Protein AF-0000000072098974 (afdb_homodimer)

Solvent-accessible surface area (backbone atoms only — not comparable to full-atom values): 9342 Å² total; per-residue (Å²): 125,81,70,72,33,37,47,54,56,52,55,46,22,41,76,43,62,66,65,39,56,86,79,32,42,54,51,32,76,40,72,21,47,56,50,90,60,39,85,56,43,33,49,28,29,38,44,89,75,21,35,38,32,36,21,54,41,78,31,35,41,35,35,32,38,38,28,68,89,50,47,70,67,60,51,43,51,55,44,45,52,49,31,48,53,38,37,75,73,73,43,124,81,72,70,35,37,48,56,57,53,55,45,24,41,76,44,62,66,65,38,55,86,78,32,42,53,50,33,76,40,71,20,46,56,50,90,60,38,86,57,41,33,48,30,29,39,43,89,76,23,33,37,32,36,19,56,42,79,30,34,41,36,35,32,38,38,28,68,89,51,48,71,68,60,51,42,50,53,42,45,52,48,30,48,53,40,36,74,74,73,41

pLDDT: mean 92.17, std 11.75, range [26.58, 98.62]

Foldseek 3Di:
DPPPDLVVQVQVCLVVPPSCQVVARDDPRDGFHWDDDDRNAKTWTDDVQWIKIWGDAPPDIFMDTDHPPDHPVNRNVVRNVVRVVVNVVVD/DPPPDLVVQVQVCLVVPPSCQVVARDDPRDGFHWDDDDRNAKTWTDDVQWIKIWGDAPPDIFMDTDHPPDHPVNRNVVRNVVRVVVNVVVD

Organism: Capsicum annuum (NCBI:txid4072)

InterPro domains:
  IPR005455 Profilin, eukaryotic type [PR00392] (24-38)
  IPR005455 Profilin, eukaryotic type [PR00392] (60-73)
  IPR005455 Profilin, eukaryotic type [PR00392] (73-90)
  IPR005455 Profilin, eukaryotic type [PR01640] (12-26)
  IPR005455 Profilin, eukaryotic type [PR01640] (31-40)
  IPR005455 Profilin, eukaryotic type [PR01640] (44-59)
  IPR005455 Profilin, eukaryotic type [PR01640] (64-77)
  IPR005455 Profilin, eukaryotic type [PR01640] (77-90)
  IPR005455 Profilin, eukaryotic type [PTHR11604] (2-91)
  IPR005455 Profilin, eukaryotic type [SM00392] (1-91)
  IPR005455 Profilin, eukaryotic type [cd00148] (2-91)
  IPR036140 Profilin superfamily [SSF55770] (2-91)
  IPR048278 Profilin [PF00235] (3-91)

Structure (mmCIF, N/CA/C/O backbone):
data_AF-0000000072098974-model_v1
#
loop_
_entity.id
_entity.type
_entity.pdbx_description
1 polymer Profilin
#
loop_
_atom_site.group_PDB
_atom_site.id
_atom_site.type_symbol
_atom_site.label_atom_id
_atom_site.label_alt_id
_atom_site.label_comp_id
_atom_site.label_asym_id
_atom_site.label_entity_id
_atom_site.label_seq_id
_atom_site.pdbx_PDB_ins_code
_atom_site.Cartn_x
_atom_site.Cartn_y
_atom_site.Cartn_z
_atom_site.occupancy
_atom_site.B_iso_or_equiv
_atom_site.auth_seq_id
_atom_site.auth_comp_id
_atom_site.auth_asym_id
_atom_site.auth_atom_id
_atom_site.pdbx_PDB_model_num
ATOM 1 N N . MET A 1 1 ? 7.871 -10.352 23.266 1 27.48 1 MET A N 1
ATOM 2 C CA . MET A 1 1 ? 8.82 -9.82 22.297 1 27.48 1 MET A CA 1
ATOM 3 C C . MET A 1 1 ? 8.094 -9.086 21.172 1 27.48 1 MET A C 1
ATOM 5 O O . MET A 1 1 ? 7.109 -9.586 20.625 1 27.48 1 MET A O 1
ATOM 9 N N . PHE A 1 2 ? 8.109 -7.871 21.188 1 33.41 2 PHE A N 1
ATOM 10 C CA . PHE A 1 2 ? 7.297 -7.008 20.344 1 33.41 2 PHE A CA 1
ATOM 11 C C . PHE A 1 2 ? 7.383 -7.438 18.875 1 33.41 2 PHE A C 1
ATOM 13 O O . PHE A 1 2 ? 8.43 -7.895 18.422 1 33.41 2 PHE A O 1
ATOM 20 N N . LYS A 1 3 ? 6.504 -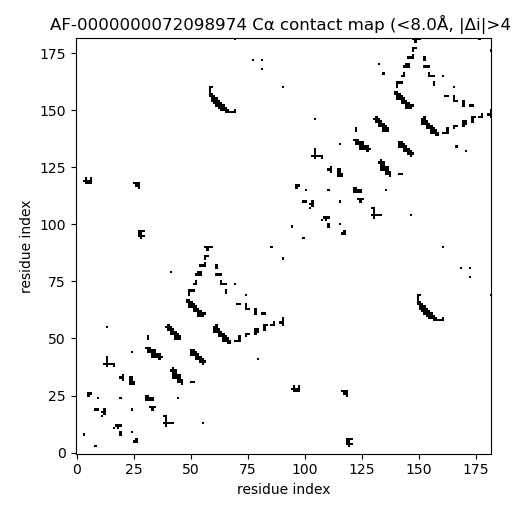8.188 18.406 1 47.72 3 LYS A N 1
ATOM 21 C CA . LYS A 1 3 ? 6.52 -8.609 17 1 47.72 3 LYS A CA 1
ATOM 22 C C . LYS A 1 3 ? 7.016 -7.488 16.094 1 47.72 3 LYS A C 1
ATOM 24 O O . LYS A 1 3 ? 6.582 -6.34 16.219 1 47.72 3 LYS A O 1
ATOM 29 N N . PRO A 1 4 ? 8.164 -7.777 15.477 1 56.91 4 PRO A N 1
ATOM 30 C CA . PRO A 1 4 ? 8.594 -6.723 14.555 1 56.91 4 PRO A CA 1
ATOM 31 C C . PRO A 1 4 ? 7.426 -6.094 13.789 1 56.91 4 PRO A C 1
ATOM 33 O O . PRO A 1 4 ? 6.395 -6.742 13.586 1 56.91 4 PRO A O 1
ATOM 36 N N . ALA A 1 5 ? 7.52 -4.855 13.508 1 81.31 5 ALA A N 1
ATOM 37 C CA . ALA A 1 5 ? 6.504 -4.188 12.695 1 81.31 5 ALA A CA 1
ATOM 38 C C . ALA A 1 5 ? 6.32 -4.898 11.359 1 81.31 5 ALA A C 1
ATOM 40 O O . ALA A 1 5 ? 7.27 -5.465 10.812 1 81.31 5 ALA A O 1
ATOM 41 N N . GLU A 1 6 ? 5.16 -5.195 10.961 1 88.44 6 GLU A N 1
ATOM 42 C CA . GLU A 1 6 ? 4.781 -5.863 9.719 1 88.44 6 GLU A CA 1
ATOM 43 C C . GLU A 1 6 ? 5.605 -5.348 8.547 1 88.44 6 GLU A C 1
ATOM 45 O O . GLU A 1 6 ? 6.043 -6.129 7.695 1 88.44 6 GLU A O 1
ATOM 50 N N . ILE A 1 7 ? 6.004 -4.098 8.555 1 91.06 7 ILE A N 1
ATOM 51 C CA . ILE A 1 7 ? 6.777 -3.514 7.469 1 91.06 7 ILE A CA 1
ATOM 52 C C . ILE A 1 7 ? 8.219 -4.02 7.531 1 91.06 7 ILE A C 1
ATOM 54 O O . ILE A 1 7 ? 8.836 -4.297 6.5 1 91.06 7 ILE A O 1
ATOM 58 N N . ASP A 1 8 ? 8.703 -4.172 8.75 1 92 8 ASP A N 1
ATOM 59 C CA . ASP A 1 8 ? 10.055 -4.707 8.891 1 92 8 ASP A CA 1
ATOM 60 C C . ASP A 1 8 ? 10.148 -6.121 8.32 1 92 8 ASP A C 1
ATOM 62 O O . ASP A 1 8 ? 11.141 -6.477 7.684 1 92 8 ASP A O 1
ATOM 66 N N . ALA A 1 9 ? 9.18 -6.891 8.664 1 93.69 9 ALA A N 1
ATOM 67 C CA . ALA A 1 9 ? 9.164 -8.258 8.141 1 93.69 9 ALA A CA 1
ATOM 68 C C . ALA A 1 9 ? 9.102 -8.266 6.617 1 93.69 9 ALA A C 1
ATOM 70 O O . ALA A 1 9 ? 9.75 -9.086 5.965 1 93.69 9 ALA A O 1
ATOM 71 N N . ILE A 1 10 ? 8.352 -7.363 6 1 95.5 10 ILE A N 1
ATOM 72 C CA . ILE A 1 10 ? 8.234 -7.227 4.551 1 95.5 10 ILE A CA 1
ATOM 73 C C . ILE A 1 10 ? 9.586 -6.84 3.957 1 95.5 10 ILE A C 1
ATOM 75 O O . ILE A 1 10 ? 10.047 -7.461 3 1 95.5 10 ILE A O 1
ATOM 79 N N . LEU A 1 11 ? 10.219 -5.863 4.602 1 94.88 11 LEU A N 1
ATOM 80 C CA . LEU A 1 11 ? 11.523 -5.422 4.117 1 94.88 11 LEU A CA 1
ATOM 81 C C . LEU A 1 11 ? 12.555 -6.539 4.227 1 94.88 11 LEU A C 1
ATOM 83 O O . LEU A 1 11 ? 13.375 -6.723 3.33 1 94.88 11 LEU A O 1
ATOM 87 N N . ASN A 1 12 ? 12.477 -7.238 5.316 1 96.06 12 ASN A N 1
ATOM 88 C CA . ASN A 1 12 ? 13.383 -8.367 5.492 1 96.06 12 ASN A CA 1
ATOM 89 C C . ASN A 1 12 ? 13.195 -9.414 4.395 1 96.06 12 ASN A C 1
ATOM 91 O O . ASN A 1 12 ? 14.172 -10.023 3.939 1 96.06 12 ASN A O 1
ATOM 95 N N . ASP A 1 13 ? 12.008 -9.648 3.963 1 97.5 13 ASP A N 1
ATOM 96 C CA . ASP A 1 13 ? 11.742 -10.656 2.947 1 97.5 13 ASP A CA 1
ATOM 97 C C . ASP A 1 13 ? 12.289 -10.227 1.586 1 97.5 13 ASP A C 1
ATOM 99 O O . ASP A 1 13 ? 12.594 -11.062 0.739 1 97.5 13 ASP A O 1
ATOM 103 N N . PHE A 1 14 ? 12.367 -8.961 1.3 1 97.31 14 PHE A N 1
ATOM 104 C CA . PHE A 1 14 ? 13.031 -8.484 0.088 1 97.31 14 PHE A CA 1
ATOM 105 C C . PHE A 1 14 ? 14.531 -8.758 0.149 1 97.31 14 PHE A C 1
ATOM 107 O O . PHE A 1 14 ? 15.156 -9.023 -0.877 1 97.31 14 PHE A O 1
ATOM 114 N N . ASN A 1 15 ? 15.086 -8.711 1.327 1 97.25 15 ASN A N 1
ATOM 115 C CA . ASN A 1 15 ? 16.516 -8.953 1.525 1 97.25 15 ASN A CA 1
ATOM 116 C C . ASN A 1 15 ? 16.828 -10.445 1.607 1 97.25 15 ASN A C 1
ATOM 118 O O . ASN A 1 15 ? 17.891 -10.883 1.153 1 97.25 15 ASN A O 1
ATOM 122 N N . GLU A 1 16 ? 15.93 -11.188 2.26 1 97.44 16 GLU A N 1
ATOM 123 C CA . GLU A 1 16 ? 16 -12.633 2.418 1 97.44 16 GLU A CA 1
ATOM 124 C C . GLU A 1 16 ? 14.734 -13.312 1.914 1 97.44 16 GLU A C 1
ATOM 126 O O . GLU A 1 16 ? 13.906 -13.758 2.711 1 97.44 16 GLU A O 1
ATOM 131 N N . PRO A 1 17 ? 14.664 -13.477 0.604 1 96.75 17 PRO A N 1
ATOM 132 C CA . PRO A 1 17 ? 13.422 -13.984 0.026 1 96.75 17 PRO A CA 1
ATOM 133 C C . PRO A 1 17 ? 13.008 -15.336 0.614 1 96.75 17 PRO A C 1
ATOM 135 O O . PRO A 1 17 ? 13.836 -16.234 0.772 1 96.75 17 PRO A O 1
ATOM 138 N N . GLY A 1 18 ? 11.75 -15.422 0.987 1 96.31 18 GLY A N 1
ATOM 139 C CA . GLY A 1 18 ? 11.203 -16.672 1.493 1 96.31 18 GLY A CA 1
ATOM 140 C C . GLY A 1 18 ? 10.938 -16.641 2.988 1 96.31 18 GLY A C 1
ATOM 141 O O . GLY A 1 18 ? 10.336 -17.562 3.535 1 96.31 18 GLY A O 1
ATOM 142 N N . SER A 1 19 ? 11.289 -15.602 3.664 1 96.62 19 SER A N 1
ATOM 143 C CA . SER A 1 19 ? 11.164 -15.516 5.113 1 96.62 19 SER A CA 1
ATOM 144 C C . SER A 1 19 ? 9.695 -15.406 5.535 1 96.62 19 SER A C 1
ATOM 146 O O . SER A 1 19 ? 9.336 -15.805 6.645 1 96.62 19 SER A O 1
ATOM 148 N N . LEU A 1 20 ? 8.844 -14.922 4.66 1 96.5 20 LEU A N 1
ATOM 149 C CA . LEU A 1 20 ? 7.445 -14.719 5.023 1 96.5 20 LEU A CA 1
ATOM 150 C C . LEU A 1 20 ? 6.621 -15.969 4.727 1 96.5 20 LEU A C 1
ATOM 152 O O . LEU A 1 20 ? 5.523 -16.141 5.262 1 96.5 20 LEU A O 1
ATOM 156 N N . ALA A 1 21 ? 7.125 -16.766 3.814 1 94.5 21 ALA A N 1
ATOM 157 C CA . ALA A 1 21 ? 6.352 -17.906 3.328 1 94.5 21 ALA A CA 1
ATOM 158 C C . ALA A 1 21 ? 5.875 -18.781 4.484 1 94.5 21 ALA A C 1
ATOM 160 O O . ALA A 1 21 ? 4.699 -19.141 4.555 1 94.5 21 ALA A O 1
ATOM 161 N N . PRO A 1 22 ? 6.719 -19.109 5.43 1 94.81 22 PRO A N 1
ATOM 162 C CA . PRO A 1 22 ? 6.293 -20.016 6.5 1 94.81 22 PRO A CA 1
ATOM 163 C C . PRO A 1 22 ? 5.289 -19.359 7.453 1 94.81 22 PRO A C 1
ATOM 165 O O . PRO A 1 22 ? 4.465 -20.062 8.047 1 94.81 22 PRO A O 1
ATOM 168 N N . THR A 1 23 ? 5.289 -18.062 7.664 1 92.81 23 THR A N 1
ATOM 169 C CA . THR A 1 23 ? 4.469 -17.391 8.672 1 92.81 23 THR A CA 1
ATOM 170 C C . THR A 1 23 ? 3.271 -16.703 8.031 1 92.81 23 THR A C 1
ATOM 172 O O . THR A 1 23 ? 2.285 -16.406 8.703 1 92.81 23 THR A O 1
ATOM 175 N N . GLY A 1 24 ? 3.33 -16.469 6.703 1 95.88 24 GLY A N 1
ATOM 176 C CA . GLY A 1 24 ? 2.354 -15.609 6.043 1 95.88 24 GLY A CA 1
ATOM 177 C C . GLY A 1 24 ? 2.762 -14.156 6.02 1 95.88 24 GLY A C 1
ATOM 178 O O . GLY A 1 24 ? 3.68 -13.742 6.738 1 95.88 24 GLY A O 1
ATOM 179 N N . LEU A 1 25 ? 2.113 -13.453 5.176 1 95.38 25 LEU A N 1
ATOM 180 C CA . LEU A 1 25 ? 2.289 -12.008 5.066 1 95.38 25 LEU A CA 1
ATOM 181 C C . LEU A 1 25 ? 1.211 -11.266 5.848 1 95.38 25 LEU A C 1
ATOM 183 O O . LEU A 1 25 ? 0.017 -11.461 5.605 1 95.38 25 LEU A O 1
ATOM 187 N N . HIS A 1 26 ? 1.634 -10.469 6.805 1 93.19 26 HIS A N 1
ATOM 188 C CA . HIS A 1 26 ? 0.689 -9.695 7.605 1 93.19 26 HIS A CA 1
ATOM 189 C C . HIS A 1 26 ? 0.76 -8.211 7.262 1 93.19 26 HIS A C 1
ATOM 191 O O . HIS A 1 26 ? 1.846 -7.629 7.23 1 93.19 26 HIS A O 1
ATOM 197 N N . LEU A 1 27 ? -0.344 -7.66 7 1 90.94 27 LEU A N 1
ATOM 198 C CA . LEU A 1 27 ? -0.43 -6.215 6.824 1 90.94 27 LEU A CA 1
ATOM 199 C C . LEU A 1 27 ? -1.812 -5.699 7.211 1 90.94 27 LEU A C 1
ATOM 201 O O . LEU A 1 27 ? -2.828 -6.258 6.793 1 90.94 27 LEU A O 1
ATOM 205 N N . GLY A 1 28 ? -1.834 -4.648 7.973 1 84.44 28 GLY A N 1
ATOM 206 C CA . GLY A 1 28 ? -3.09 -4.004 8.32 1 84.44 28 GLY A CA 1
ATOM 207 C C . GLY A 1 28 ? -4.023 -4.902 9.109 1 84.44 28 GLY A C 1
ATOM 208 O O . GLY A 1 28 ? -5.242 -4.84 8.938 1 84.44 28 GLY A O 1
ATOM 209 N N . GLY A 1 29 ? -3.52 -5.879 9.742 1 83.12 29 GLY A N 1
ATOM 210 C CA . GLY A 1 29 ? -4.32 -6.777 10.562 1 83.12 29 GLY A CA 1
ATOM 211 C C . GLY A 1 29 ? -4.824 -7.988 9.797 1 83.12 29 GLY A C 1
ATOM 212 O O . GLY A 1 29 ? -5.59 -8.789 10.336 1 83.12 29 GLY A O 1
ATOM 213 N N . SER A 1 30 ? -4.469 -8.055 8.562 1 88.69 30 SER A N 1
ATOM 214 C CA . SER A 1 30 ? -4.844 -9.188 7.73 1 88.69 30 SER A CA 1
ATOM 215 C C . SER A 1 30 ? -3.646 -10.094 7.445 1 88.69 30 SER A C 1
ATOM 217 O O . SER A 1 30 ? -2.525 -9.609 7.281 1 88.69 30 SER A O 1
ATOM 219 N N . LYS A 1 31 ? -3.994 -11.336 7.371 1 93.31 31 LYS A N 1
ATOM 220 C CA . LYS A 1 31 ? -2.977 -12.312 6.988 1 93.31 31 LYS A CA 1
ATOM 221 C C . LYS A 1 31 ? -3.203 -12.82 5.566 1 93.31 31 LYS A C 1
ATOM 223 O O . LYS A 1 31 ? -4.328 -13.148 5.191 1 93.31 31 LYS A O 1
ATOM 228 N N . TYR A 1 32 ? -2.15 -12.828 4.785 1 96.75 32 TYR A N 1
ATOM 229 C CA . TYR A 1 32 ? -2.141 -13.352 3.422 1 96.75 32 TYR A CA 1
ATOM 230 C C . TYR A 1 32 ? -1.226 -14.562 3.311 1 96.75 32 TYR A C 1
ATOM 232 O O . TYR A 1 32 ? -0.147 -14.594 3.908 1 96.75 32 TYR A O 1
ATOM 240 N N . MET A 1 33 ? -1.677 -15.461 2.568 1 97.88 33 MET A N 1
ATOM 241 C CA . MET A 1 33 ? -0.75 -16.5 2.125 1 97.88 33 MET A CA 1
ATOM 242 C C . MET A 1 33 ? 0.196 -15.961 1.056 1 97.88 33 MET A C 1
ATOM 244 O O . MET A 1 33 ? -0.243 -15.328 0.097 1 97.88 33 MET A O 1
ATOM 248 N N . VAL A 1 34 ? 1.481 -16.281 1.227 1 98.25 34 VAL A N 1
ATOM 249 C CA . VAL A 1 34 ? 2.457 -15.805 0.25 1 98.25 34 VAL A CA 1
ATOM 250 C C . VAL A 1 34 ? 2.41 -16.688 -0.997 1 98.25 34 VAL A C 1
ATOM 252 O O . VAL A 1 34 ? 2.398 -17.906 -0.896 1 98.25 34 VAL A O 1
ATOM 255 N N . ILE A 1 35 ? 2.334 -16.047 -2.125 1 97.88 35 ILE A N 1
ATOM 256 C CA . ILE A 1 35 ? 2.371 -16.797 -3.385 1 97.88 35 ILE A CA 1
ATOM 257 C C . ILE A 1 35 ? 3.561 -16.312 -4.223 1 97.88 35 ILE A C 1
ATOM 259 O O . ILE A 1 35 ? 4.367 -15.508 -3.762 1 97.88 35 ILE A O 1
ATOM 263 N N . GLN A 1 36 ? 3.703 -16.859 -5.395 1 96.88 36 GLN A N 1
ATOM 264 C CA . GLN A 1 36 ? 4.895 -16.625 -6.207 1 96.88 36 GLN A CA 1
ATOM 265 C C . GLN A 1 36 ? 5.027 -15.156 -6.574 1 96.88 36 GLN A C 1
ATOM 267 O O . GLN A 1 36 ? 4.113 -14.57 -7.164 1 96.88 36 GLN A O 1
ATOM 272 N N . GLY A 1 37 ? 6.047 -14.547 -6.27 1 97.44 37 GLY A N 1
ATOM 273 C CA . GLY A 1 37 ? 6.449 -13.203 -6.637 1 97.44 37 GLY A CA 1
ATOM 274 C C . GLY A 1 37 ? 7.754 -13.156 -7.414 1 97.44 37 GLY A C 1
ATOM 275 O O . GLY A 1 37 ? 7.988 -13.992 -8.281 1 97.44 37 GLY A O 1
ATOM 276 N N . GLU A 1 38 ? 8.445 -12.102 -7.262 1 97.88 38 GLU A N 1
ATOM 277 C CA . GLU A 1 38 ? 9.797 -11.938 -7.785 1 97.88 38 GLU A CA 1
ATOM 278 C C . GLU A 1 38 ? 10.789 -11.641 -6.672 1 97.88 38 GLU A C 1
ATOM 280 O O . GLU A 1 38 ? 10.711 -10.594 -6.023 1 97.88 38 GLU A O 1
ATOM 285 N N . ALA A 1 39 ? 11.766 -12.555 -6.402 1 97.25 39 ALA A N 1
ATOM 286 C CA . ALA A 1 39 ? 12.727 -12.445 -5.305 1 97.25 39 ALA A CA 1
ATOM 287 C C . ALA A 1 39 ? 13.398 -11.07 -5.301 1 97.25 39 ALA A C 1
ATOM 289 O O . ALA A 1 39 ? 13.945 -10.641 -6.316 1 97.25 39 ALA A O 1
ATOM 290 N N . GLY A 1 40 ? 13.258 -10.336 -4.188 1 97.25 40 GLY A N 1
ATOM 291 C CA . GLY A 1 40 ? 13.945 -9.078 -3.971 1 97.25 40 GLY A CA 1
ATOM 292 C C . GLY A 1 40 ? 13.203 -7.887 -4.539 1 97.25 40 GLY A C 1
ATOM 293 O O . GLY A 1 40 ? 13.594 -6.738 -4.309 1 97.25 40 GLY A O 1
ATOM 294 N N . VAL A 1 41 ? 12.062 -8.156 -5.273 1 97.38 41 VAL A N 1
ATOM 295 C CA . VAL A 1 41 ? 11.484 -7.035 -6.02 1 97.38 41 VAL A CA 1
ATOM 296 C C . VAL A 1 41 ? 9.977 -6.98 -5.789 1 97.38 41 VAL A C 1
ATOM 298 O O . VAL A 1 41 ? 9.406 -5.898 -5.648 1 97.38 41 VAL A O 1
ATOM 301 N N . VAL A 1 42 ? 9.281 -8.117 -5.781 1 98.5 42 VAL A N 1
ATOM 302 C CA . VAL A 1 42 ? 7.828 -8.18 -5.68 1 98.5 42 VAL A CA 1
ATOM 303 C C . VAL A 1 42 ? 7.43 -9.273 -4.695 1 98.5 42 VAL A C 1
ATOM 305 O O . VAL A 1 42 ? 7.914 -10.406 -4.781 1 98.5 42 VAL A O 1
ATOM 308 N N . ILE A 1 43 ? 6.613 -8.961 -3.791 1 98.31 43 ILE A N 1
ATOM 309 C CA . ILE A 1 43 ? 5.93 -9.922 -2.934 1 98.31 43 ILE A CA 1
ATOM 310 C C . ILE A 1 43 ? 4.434 -9.93 -3.248 1 98.31 43 ILE A C 1
ATOM 312 O O . ILE A 1 43 ? 3.832 -8.867 -3.434 1 98.31 43 ILE A O 1
ATOM 316 N N . ARG A 1 44 ? 3.859 -11.078 -3.34 1 98.56 44 ARG A N 1
ATOM 317 C CA . ARG A 1 44 ? 2.43 -11.219 -3.592 1 98.56 44 ARG A CA 1
ATOM 318 C C . ARG A 1 44 ? 1.771 -12.094 -2.531 1 98.56 44 ARG A C 1
ATOM 320 O O . ARG A 1 44 ? 2.404 -13.008 -1.995 1 98.56 44 ARG A O 1
ATOM 327 N N . GLY A 1 45 ? 0.504 -11.844 -2.279 1 98.25 45 GLY A N 1
ATOM 328 C CA . GLY A 1 45 ? -0.26 -12.641 -1.329 1 98.25 45 GLY A CA 1
ATOM 329 C C . GLY A 1 45 ? -1.722 -12.781 -1.711 1 98.25 45 GLY A C 1
ATOM 330 O O . GLY A 1 45 ? -2.268 -11.938 -2.428 1 98.25 45 GLY A O 1
ATOM 331 N N . LYS A 1 46 ? -2.266 -13.852 -1.157 1 97.88 46 LYS A N 1
ATOM 332 C CA . LYS A 1 46 ? -3.676 -14.148 -1.395 1 97.88 46 LYS A CA 1
ATOM 333 C C . LYS A 1 46 ? -4.438 -14.289 -0.079 1 97.88 46 LYS A C 1
ATOM 335 O O . LYS A 1 46 ? -3.908 -14.836 0.894 1 97.88 46 LYS A O 1
ATOM 340 N N . LYS A 1 47 ? -5.656 -13.828 0.012 1 96.75 47 LYS A N 1
ATOM 341 C CA . LYS A 1 47 ? -6.621 -14.008 1.092 1 96.75 47 LYS A CA 1
ATOM 342 C C . LYS A 1 47 ? -8.039 -14.133 0.545 1 96.75 47 LYS A C 1
ATOM 344 O O . LYS A 1 47 ? -8.656 -13.133 0.165 1 96.75 47 LYS A O 1
ATOM 349 N N . GLY A 1 48 ? -8.562 -15.367 0.568 1 95.81 48 GLY A N 1
ATOM 350 C CA . GLY A 1 48 ? -9.82 -15.586 -0.123 1 95.81 48 GLY A CA 1
ATOM 351 C C . GLY A 1 48 ? -9.789 -15.156 -1.576 1 95.81 48 GLY A C 1
ATOM 352 O O . GLY A 1 48 ? -8.898 -15.555 -2.33 1 95.81 48 GLY A O 1
ATOM 353 N N . PRO A 1 49 ? -10.812 -14.391 -2.006 1 96 49 PRO A N 1
ATOM 354 C CA . PRO A 1 49 ? -10.828 -13.883 -3.381 1 96 49 PRO A CA 1
ATOM 355 C C . PRO A 1 49 ? -9.914 -12.68 -3.58 1 96 49 PRO A C 1
ATOM 357 O O . PRO A 1 49 ? -9.648 -12.281 -4.715 1 96 49 PRO A O 1
ATOM 360 N N . GLY A 1 50 ? -9.5 -12.094 -2.557 1 96.62 50 GLY A N 1
ATOM 361 C CA . GLY A 1 50 ? -8.672 -10.906 -2.643 1 96.62 50 GLY A CA 1
ATOM 362 C C . GLY A 1 50 ? -7.188 -11.195 -2.479 1 96.62 50 GLY A C 1
ATOM 363 O O . GLY A 1 50 ? -6.766 -12.352 -2.541 1 96.62 50 GLY A O 1
ATOM 364 N N . GLY A 1 51 ? -6.504 -10.109 -2.416 1 97.56 51 GLY A N 1
ATOM 365 C CA . GLY A 1 51 ? -5.066 -10.289 -2.291 1 97.56 51 GLY A CA 1
ATOM 366 C C . GLY A 1 51 ? -4.305 -8.984 -2.166 1 97.56 51 GLY A C 1
ATOM 367 O O . GLY A 1 51 ? -4.895 -7.941 -1.881 1 97.56 51 GLY A O 1
ATOM 368 N N . ILE A 1 52 ? -2.939 -9.172 -2.293 1 97.75 52 ILE A N 1
ATOM 369 C CA . ILE A 1 52 ? -2.027 -8.055 -2.092 1 97.75 52 ILE A CA 1
ATOM 370 C C . ILE A 1 52 ? -0.804 -8.211 -2.99 1 97.75 52 ILE A C 1
ATOM 372 O O . ILE A 1 52 ? -0.31 -9.328 -3.184 1 97.75 52 ILE A O 1
ATOM 376 N N . THR A 1 53 ? -0.374 -7.184 -3.578 1 98.25 53 THR A N 1
ATOM 377 C CA . THR A 1 53 ? 0.893 -7.082 -4.293 1 98.25 53 THR A CA 1
ATOM 378 C C . THR A 1 53 ? 1.759 -5.973 -3.707 1 98.25 53 THR A C 1
ATOM 380 O O . THR A 1 53 ? 1.281 -4.859 -3.48 1 98.25 53 THR A O 1
ATOM 383 N N . ILE A 1 54 ? 3.012 -6.246 -3.422 1 97.88 54 ILE A N 1
ATOM 384 C CA . ILE A 1 54 ? 3.969 -5.27 -2.912 1 97.88 54 ILE A CA 1
ATOM 385 C C . ILE A 1 54 ? 5.176 -5.191 -3.846 1 97.88 54 ILE A C 1
ATOM 387 O O . ILE A 1 54 ? 5.801 -6.211 -4.145 1 97.88 54 ILE A O 1
ATOM 391 N N . LYS A 1 55 ? 5.441 -4.066 -4.312 1 98.19 55 LYS A N 1
ATOM 392 C CA . LYS A 1 55 ? 6.613 -3.795 -5.137 1 98.19 55 LYS A CA 1
ATOM 393 C C . LYS A 1 55 ? 7.574 -2.842 -4.43 1 98.19 55 LYS A C 1
ATOM 395 O O . LYS A 1 55 ? 7.172 -1.768 -3.979 1 98.19 55 LYS A O 1
ATOM 400 N N . LYS A 1 56 ? 8.781 -3.293 -4.289 1 97 56 LYS A N 1
ATOM 401 C CA . LYS A 1 56 ? 9.82 -2.463 -3.686 1 97 56 LYS A CA 1
ATOM 402 C C . LYS A 1 56 ? 10.539 -1.628 -4.742 1 97 56 LYS A C 1
ATOM 404 O O . LYS A 1 56 ? 10.836 -2.119 -5.832 1 97 56 LYS A O 1
ATOM 409 N N . THR A 1 57 ? 10.805 -0.373 -4.484 1 95.94 57 THR A N 1
ATOM 410 C CA . THR A 1 57 ? 11.711 0.495 -5.23 1 95.94 57 THR A CA 1
ATOM 411 C C . THR A 1 57 ? 12.852 0.976 -4.336 1 95.94 57 THR A C 1
ATOM 413 O O . THR A 1 57 ? 13.062 0.44 -3.246 1 95.94 57 THR A O 1
ATOM 416 N N . ASN A 1 58 ? 13.633 1.938 -4.809 1 93.38 58 ASN A N 1
ATOM 417 C CA . ASN A 1 58 ? 14.766 2.402 -4.027 1 93.38 58 ASN A CA 1
ATOM 418 C C . ASN A 1 58 ? 14.32 3.205 -2.809 1 93.38 58 ASN A C 1
ATOM 420 O O . ASN A 1 58 ? 14.984 3.182 -1.77 1 93.38 58 ASN A O 1
ATOM 424 N N . GLN A 1 59 ? 13.125 3.863 -2.898 1 93.19 59 GLN A N 1
ATOM 425 C CA . GLN A 1 59 ? 12.805 4.84 -1.864 1 93.19 59 GLN A CA 1
ATOM 426 C C . GLN A 1 59 ? 11.359 4.688 -1.4 1 93.19 59 GLN A C 1
ATOM 428 O O . GLN A 1 59 ? 10.844 5.535 -0.665 1 93.19 59 GLN A O 1
ATOM 433 N N . ALA A 1 60 ? 10.766 3.602 -1.97 1 94.62 60 ALA A N 1
ATOM 434 C CA . ALA A 1 60 ? 9.352 3.479 -1.641 1 94.62 60 ALA A CA 1
ATOM 435 C C . ALA A 1 60 ? 8.891 2.027 -1.741 1 94.62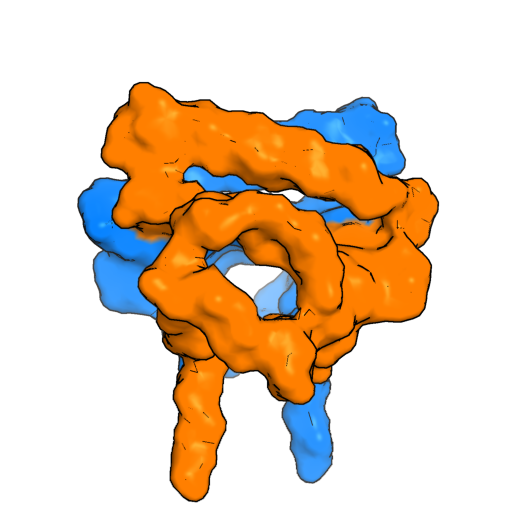 60 ALA A C 1
ATOM 437 O O . ALA A 1 60 ? 9.523 1.21 -2.41 1 94.62 60 ALA A O 1
ATOM 438 N N . LEU A 1 61 ? 7.859 1.721 -0.995 1 96.06 61 LEU A N 1
ATOM 439 C CA . LEU A 1 61 ? 7.051 0.517 -1.168 1 96.06 61 LEU A CA 1
ATOM 440 C C . LEU A 1 61 ? 5.691 0.855 -1.767 1 96.06 61 LEU A C 1
ATOM 442 O O . LEU A 1 61 ? 5 1.752 -1.28 1 96.06 61 LEU A O 1
ATOM 446 N N . LEU A 1 62 ? 5.383 0.179 -2.822 1 96.75 62 LEU A N 1
ATOM 447 C CA . LEU A 1 62 ? 4.047 0.282 -3.398 1 96.75 62 LEU A CA 1
ATOM 448 C C . LEU A 1 62 ? 3.217 -0.957 -3.074 1 96.75 62 LEU A C 1
ATOM 450 O O . LEU A 1 62 ? 3.662 -2.084 -3.307 1 96.75 62 LEU A O 1
ATOM 454 N N . ILE A 1 63 ? 2.039 -0.687 -2.566 1 97.12 63 ILE A N 1
ATOM 455 C CA . ILE A 1 63 ? 1.183 -1.784 -2.129 1 97.12 63 ILE A CA 1
ATOM 456 C C . ILE A 1 63 ? -0.202 -1.641 -2.754 1 97.12 63 ILE A C 1
ATOM 458 O O . ILE A 1 63 ? -0.802 -0.563 -2.711 1 97.12 63 ILE A O 1
ATOM 462 N N . GLY A 1 64 ? -0.643 -2.65 -3.342 1 96.88 64 GLY A N 1
ATOM 463 C CA . GLY A 1 64 ? -2.023 -2.773 -3.781 1 96.88 64 GLY A CA 1
ATOM 464 C C . GLY A 1 64 ? -2.783 -3.875 -3.064 1 96.88 64 GLY A C 1
ATOM 465 O O . GLY A 1 64 ? -2.367 -5.035 -3.084 1 96.88 64 GLY A O 1
ATOM 466 N N . ILE A 1 65 ? -3.861 -3.531 -2.447 1 96.94 65 ILE A N 1
ATOM 467 C CA . ILE A 1 65 ? -4.781 -4.484 -1.841 1 96.94 65 ILE A CA 1
ATOM 468 C C . ILE A 1 65 ? -6.082 -4.531 -2.643 1 96.94 65 ILE A C 1
ATOM 470 O O . ILE A 1 65 ? -6.637 -3.486 -2.994 1 96.94 65 ILE A O 1
ATOM 474 N N . TYR A 1 66 ? -6.512 -5.707 -2.941 1 96.19 66 TYR A N 1
ATOM 475 C CA . TYR A 1 66 ? -7.664 -5.793 -3.826 1 96.19 66 TYR A CA 1
ATOM 476 C C . TYR A 1 66 ? -8.648 -6.855 -3.342 1 96.19 66 TYR A C 1
ATOM 478 O O . TYR A 1 66 ? -8.281 -7.734 -2.559 1 96.19 66 TYR A O 1
ATOM 486 N N . ASP A 1 67 ? -9.805 -6.711 -3.789 1 93.81 67 ASP A N 1
ATOM 487 C CA . ASP A 1 67 ? -10.859 -7.711 -3.627 1 93.81 67 ASP A CA 1
ATOM 488 C C . ASP A 1 67 ? -11.633 -7.906 -4.93 1 93.81 67 ASP A C 1
ATOM 490 O O . ASP A 1 67 ? -11.438 -7.164 -5.891 1 93.81 67 ASP A O 1
ATOM 494 N N . GLU A 1 68 ? -12.422 -8.938 -4.918 1 92.06 68 GLU A N 1
ATOM 495 C CA . GLU A 1 68 ? -13.25 -9.148 -6.098 1 92.06 68 GLU A CA 1
ATOM 496 C C . GLU A 1 68 ? -14.062 -7.898 -6.434 1 92.06 68 GLU A C 1
ATOM 498 O O . GLU A 1 68 ? -14.438 -7.133 -5.543 1 92.06 68 GLU A O 1
ATOM 503 N N . PRO A 1 69 ? -14.242 -7.711 -7.824 1 92.88 69 PRO A N 1
ATOM 504 C CA . PRO A 1 69 ? -13.953 -8.594 -8.953 1 92.88 69 PRO A CA 1
ATOM 505 C C . PRO A 1 69 ? -12.555 -8.391 -9.523 1 92.88 69 PRO A C 1
ATOM 507 O O . PRO A 1 69 ? -12.188 -9.008 -10.531 1 92.88 69 PRO A O 1
ATOM 510 N N . MET A 1 70 ? -11.711 -7.586 -8.953 1 93.5 70 MET A N 1
ATOM 511 C CA . MET A 1 70 ? -10.336 -7.441 -9.43 1 93.5 70 MET A CA 1
ATOM 512 C C . MET A 1 70 ? -9.562 -8.742 -9.25 1 93.5 70 MET A C 1
ATOM 514 O O . MET A 1 70 ? -9.672 -9.398 -8.219 1 93.5 70 MET A O 1
ATOM 518 N N . THR A 1 71 ? -8.859 -9.07 -10.32 1 95.38 71 THR A N 1
ATOM 519 C CA . THR A 1 71 ? -8.094 -10.312 -10.281 1 95.38 71 THR A CA 1
ATOM 520 C C . THR A 1 71 ? -6.664 -10.047 -9.805 1 95.38 71 THR A C 1
ATOM 522 O O . THR A 1 71 ? -6.188 -8.914 -9.859 1 95.38 71 THR A O 1
ATOM 525 N N . PRO A 1 72 ? -5.965 -11.117 -9.359 1 96.19 72 PRO A N 1
ATOM 526 C CA . PRO A 1 72 ? -4.555 -10.969 -9 1 96.19 72 PRO A CA 1
ATOM 527 C C . PRO A 1 72 ? -3.721 -10.359 -10.125 1 96.19 72 PRO A C 1
ATOM 529 O O . PRO A 1 72 ? -2.914 -9.453 -9.875 1 96.19 72 PRO A O 1
ATOM 532 N N . GLY A 1 73 ? -3.918 -10.859 -11.328 1 95.69 73 GLY A N 1
ATOM 533 C CA . GLY A 1 73 ? -3.164 -10.367 -12.469 1 95.69 73 GLY A CA 1
ATOM 534 C C . GLY A 1 73 ? -3.33 -8.883 -12.695 1 95.69 73 GLY A C 1
ATOM 535 O O . GLY A 1 73 ? -2.367 -8.188 -13.031 1 95.69 73 GLY A O 1
ATOM 536 N N . GLN A 1 74 ? -4.551 -8.352 -12.555 1 92.94 74 GLN A N 1
ATOM 537 C CA . GLN A 1 74 ? -4.828 -6.926 -12.719 1 92.94 74 GLN A CA 1
ATOM 538 C C . GLN A 1 74 ? -4.094 -6.098 -11.664 1 92.94 74 GLN A C 1
ATOM 540 O O . GLN A 1 74 ? -3.459 -5.094 -11.992 1 92.94 74 GLN A O 1
ATOM 545 N N . CYS A 1 75 ? -4.145 -6.473 -10.445 1 95.25 75 CYS A N 1
ATOM 546 C CA . CYS A 1 75 ? -3.467 -5.758 -9.375 1 95.25 75 CYS A CA 1
ATOM 547 C C . CYS A 1 75 ? -1.954 -5.812 -9.547 1 95.25 75 CYS A C 1
ATOM 549 O O . CYS A 1 75 ? -1.27 -4.797 -9.414 1 95.25 75 CYS A O 1
ATOM 551 N N . ASN A 1 76 ? -1.461 -7.031 -9.844 1 96.5 76 ASN A N 1
ATOM 552 C CA . ASN A 1 76 ? -0.03 -7.203 -10.062 1 96.5 76 ASN A CA 1
ATOM 553 C C . ASN A 1 76 ? 0.49 -6.258 -11.141 1 96.5 76 ASN A C 1
ATOM 555 O O . ASN A 1 76 ? 1.498 -5.574 -10.938 1 96.5 76 ASN A O 1
ATOM 559 N N . LEU A 1 77 ? -0.225 -6.242 -12.18 1 93.12 77 LEU A N 1
ATOM 560 C CA . LEU A 1 77 ? 0.193 -5.426 -13.312 1 93.12 77 LEU A CA 1
ATOM 561 C C . LEU A 1 77 ? 0.262 -3.953 -12.922 1 93.12 77 LEU A C 1
ATOM 563 O O . LEU A 1 77 ? 1.254 -3.277 -13.211 1 93.12 77 LEU A O 1
ATOM 567 N N . VAL A 1 78 ? -0.667 -3.467 -12.312 1 91.75 78 VAL A N 1
ATOM 568 C CA . VAL A 1 78 ? -0.772 -2.053 -11.969 1 91.75 78 VAL A CA 1
ATOM 569 C C . VAL A 1 78 ? 0.335 -1.68 -10.984 1 91.75 78 VAL A C 1
ATOM 571 O O . VAL A 1 78 ? 1.091 -0.734 -11.219 1 91.75 78 VAL A O 1
ATOM 574 N N . VAL A 1 79 ? 0.465 -2.381 -9.898 1 95.56 79 VAL A N 1
ATOM 575 C CA . VAL A 1 79 ? 1.423 -2.076 -8.844 1 95.56 79 VAL A CA 1
ATOM 576 C C . VAL A 1 79 ? 2.846 -2.195 -9.383 1 95.56 79 VAL A C 1
ATOM 578 O O . VAL A 1 79 ? 3.688 -1.331 -9.125 1 95.56 79 VAL A O 1
ATOM 581 N N . GLU A 1 80 ? 3.129 -3.23 -10.125 1 95.94 80 GLU A N 1
ATOM 582 C CA . GLU A 1 80 ? 4.473 -3.479 -10.633 1 95.94 80 GLU A CA 1
ATOM 583 C C . GLU A 1 80 ? 4.855 -2.457 -11.703 1 95.94 80 GLU A C 1
ATOM 585 O O . GLU A 1 80 ? 5.992 -1.987 -11.742 1 95.94 80 GLU A O 1
ATOM 590 N N . ARG A 1 81 ? 3.945 -2.141 -12.547 1 90.75 81 ARG A N 1
ATOM 591 C CA . ARG A 1 81 ? 4.223 -1.111 -13.547 1 90.75 81 ARG A CA 1
ATOM 592 C C . ARG A 1 81 ? 4.551 0.221 -12.883 1 90.75 81 ARG A C 1
ATOM 594 O O . ARG A 1 81 ? 5.473 0.92 -13.305 1 90.75 81 ARG A O 1
ATOM 601 N N . LEU A 1 82 ? 3.859 0.509 -11.953 1 89.94 82 LEU A N 1
ATOM 602 C CA . LEU A 1 82 ? 4.102 1.742 -11.211 1 89.94 82 LEU A CA 1
ATOM 603 C C . LEU A 1 82 ? 5.457 1.697 -10.516 1 89.94 82 LEU A C 1
ATOM 605 O O . LEU A 1 82 ? 6.203 2.678 -10.531 1 89.94 82 LEU A O 1
ATOM 609 N N . GLY A 1 83 ? 5.688 0.653 -9.875 1 93.75 83 GLY A N 1
ATOM 610 C CA . GLY A 1 83 ? 6.984 0.473 -9.242 1 93.75 83 GLY A CA 1
ATOM 611 C C . GLY A 1 83 ? 8.148 0.61 -10.203 1 93.75 83 GLY A C 1
ATOM 612 O O . GLY A 1 83 ? 9.156 1.235 -9.883 1 93.75 83 GLY A O 1
ATOM 613 N N . ASP A 1 84 ? 7.938 0.035 -11.32 1 94.44 84 ASP A N 1
ATOM 614 C CA . ASP A 1 84 ? 8.969 0.149 -12.352 1 94.44 84 ASP A CA 1
ATOM 615 C C . ASP A 1 84 ? 9.164 1.604 -12.773 1 94.44 84 ASP A C 1
ATOM 617 O O . ASP A 1 84 ? 10.297 2.051 -12.961 1 94.44 84 ASP A O 1
ATOM 621 N N . TYR A 1 85 ? 8.039 2.24 -12.977 1 90.19 85 TYR A N 1
ATOM 622 C CA . TYR A 1 85 ? 8.109 3.656 -13.328 1 90.19 85 TYR A CA 1
ATOM 623 C C . TYR A 1 85 ? 8.891 4.441 -12.281 1 90.1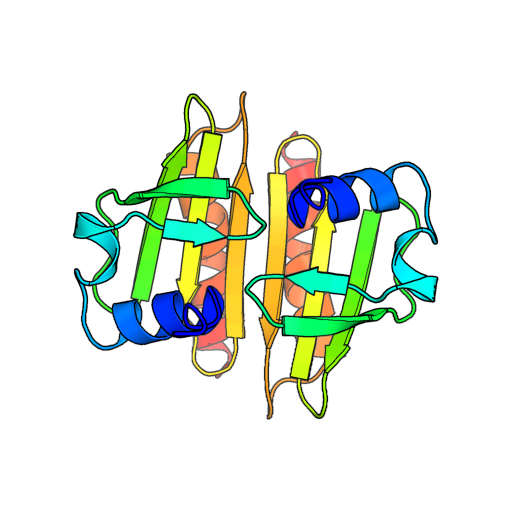9 85 TYR A C 1
ATOM 625 O O . TYR A 1 85 ? 9.789 5.215 -12.625 1 90.19 85 TYR A O 1
ATOM 633 N N . LEU A 1 86 ? 8.695 4.27 -11.047 1 90.69 86 LEU A N 1
ATOM 634 C CA . LEU A 1 86 ? 9.383 4.949 -9.953 1 90.69 86 LEU A CA 1
ATOM 635 C C . LEU A 1 86 ? 10.859 4.582 -9.93 1 90.69 86 LEU A C 1
ATOM 637 O O . LEU A 1 86 ? 11.719 5.449 -9.766 1 90.69 86 LEU A O 1
ATOM 641 N N . TYR A 1 87 ? 11.016 3.354 -10.039 1 91.75 87 TYR A N 1
ATOM 642 C CA . TYR A 1 87 ? 12.391 2.867 -10.07 1 91.75 87 TYR A CA 1
ATOM 643 C C . TYR A 1 87 ? 13.18 3.523 -11.203 1 91.75 87 TYR A C 1
ATOM 645 O O . TYR A 1 87 ? 14.305 3.982 -10.992 1 91.75 87 TYR A O 1
ATOM 653 N N . ASP A 1 88 ? 12.578 3.59 -12.359 1 91.81 88 ASP A N 1
ATOM 654 C CA . ASP A 1 88 ? 13.211 4.184 -13.531 1 91.81 88 ASP A CA 1
ATOM 655 C C . ASP A 1 88 ? 13.438 5.68 -13.336 1 91.81 88 ASP A C 1
ATOM 657 O O . ASP A 1 88 ? 14.328 6.266 -13.961 1 91.81 88 ASP A O 1
ATOM 661 N N . GLN A 1 89 ? 12.617 6.277 -12.516 1 87.25 89 GLN A N 1
ATOM 662 C CA . GLN A 1 89 ? 12.75 7.699 -12.227 1 87.25 89 GLN A CA 1
ATOM 663 C C . GLN A 1 89 ? 13.805 7.945 -11.148 1 87.25 89 GLN A C 1
ATOM 665 O O . GLN A 1 89 ? 14.086 9.094 -10.797 1 87.25 89 GLN A O 1
ATOM 670 N N . GLY A 1 90 ? 14.367 6.832 -10.562 1 86.88 90 GLY A N 1
ATOM 671 C CA . GLY A 1 90 ? 15.43 6.961 -9.578 1 86.88 90 GLY A CA 1
ATOM 672 C C . GLY A 1 90 ? 14.93 6.895 -8.148 1 86.88 90 GLY A C 1
ATOM 673 O O . GLY A 1 90 ? 15.648 7.27 -7.215 1 86.88 90 GLY A O 1
ATOM 674 N N . TYR A 1 91 ? 13.68 6.434 -8.133 1 82.69 91 TYR A N 1
ATOM 675 C CA . TYR A 1 91 ? 13.109 6.324 -6.797 1 82.69 91 TYR A CA 1
ATOM 676 C C . TYR A 1 91 ? 13.094 4.871 -6.332 1 82.69 91 TYR A C 1
ATOM 678 O O . TYR A 1 91 ? 13.016 3.951 -7.148 1 82.69 91 TYR A O 1
ATOM 686 N N . MET B 1 1 ? -10.32 -5.09 23.891 1 26.58 1 MET B N 1
ATOM 687 C CA . MET B 1 1 ? -11.117 -4.879 22.688 1 26.58 1 MET B CA 1
ATOM 688 C C . MET B 1 1 ? -10.234 -4.883 21.453 1 26.58 1 MET B C 1
ATOM 690 O O . MET B 1 1 ? -9.188 -4.242 21.422 1 26.58 1 MET B O 1
ATOM 694 N N . PHE B 1 2 ? -10.242 -5.887 20.781 1 34.53 2 PHE B N 1
ATOM 695 C CA . PHE B 1 2 ? -9.32 -6.172 19.688 1 34.53 2 PHE B CA 1
ATOM 696 C C . PHE B 1 2 ? -9.227 -4.992 18.734 1 34.53 2 PHE B C 1
ATOM 698 O O . PHE B 1 2 ? -10.227 -4.316 18.469 1 34.53 2 PHE B O 1
ATOM 705 N N . LYS B 1 3 ? -8.281 -4.059 18.891 1 46.41 3 LYS B N 1
ATOM 706 C CA . LYS B 1 3 ? -8.141 -2.93 17.984 1 46.41 3 LYS B CA 1
ATOM 707 C C . LYS B 1 3 ? -8.508 -3.33 16.562 1 46.41 3 LYS B C 1
ATOM 709 O O . LYS B 1 3 ? -8.07 -4.375 16.062 1 46.41 3 LYS B O 1
ATOM 714 N N . PRO B 1 4 ? -9.578 -2.77 16.031 1 57.69 4 PRO B N 1
ATOM 715 C CA . PRO B 1 4 ? -9.891 -3.092 14.641 1 57.69 4 PRO B CA 1
ATOM 716 C C . PRO B 1 4 ? -8.633 -3.223 13.773 1 57.69 4 PRO B C 1
ATOM 718 O O . PRO B 1 4 ? -7.594 -2.643 14.094 1 57.69 4 PRO B O 1
ATOM 721 N N . ALA B 1 5 ? -8.719 -4.105 12.805 1 81.81 5 ALA B N 1
ATOM 722 C CA . ALA B 1 5 ? -7.613 -4.219 11.852 1 81.81 5 ALA B CA 1
ATOM 723 C C . ALA B 1 5 ? -7.293 -2.865 11.227 1 81.81 5 ALA B C 1
ATOM 725 O O . ALA B 1 5 ? -8.188 -2.039 11.023 1 81.81 5 ALA B O 1
ATOM 726 N N . GLU B 1 6 ? -6.105 -2.447 11.188 1 88.69 6 GLU B N 1
ATOM 727 C CA . GLU B 1 6 ? -5.609 -1.19 10.633 1 88.69 6 GLU B CA 1
ATOM 728 C C . GLU B 1 6 ? -6.285 -0.867 9.305 1 88.69 6 GLU B C 1
ATOM 730 O O . GLU B 1 6 ? -6.652 0.282 9.055 1 88.69 6 GLU B O 1
ATOM 735 N N . ILE B 1 7 ? -6.645 -1.855 8.531 1 91.12 7 ILE B N 1
ATOM 736 C CA . ILE B 1 7 ? -7.281 -1.641 7.234 1 91.12 7 ILE B CA 1
ATOM 737 C C . ILE B 1 7 ? -8.734 -1.223 7.438 1 91.12 7 ILE B C 1
ATOM 739 O O . ILE B 1 7 ? -9.25 -0.359 6.723 1 91.12 7 ILE B O 1
ATOM 743 N N . ASP B 1 8 ? -9.352 -1.809 8.438 1 92.12 8 ASP B N 1
ATOM 744 C CA . ASP B 1 8 ? -10.727 -1.415 8.734 1 92.12 8 ASP B CA 1
ATOM 745 C C . ASP B 1 8 ? -10.805 0.059 9.125 1 92.12 8 ASP B C 1
ATOM 747 O O . ASP B 1 8 ? -11.734 0.764 8.727 1 92.12 8 ASP B O 1
ATOM 751 N N . ALA B 1 9 ? -9.922 0.432 9.945 1 93.75 9 ALA B N 1
ATOM 752 C CA . ALA B 1 9 ? -9.891 1.834 10.359 1 93.75 9 ALA B CA 1
ATOM 753 C C . ALA B 1 9 ? -9.664 2.752 9.164 1 93.75 9 ALA B C 1
ATOM 755 O O . ALA B 1 9 ? -10.266 3.826 9.07 1 93.75 9 ALA B O 1
ATOM 756 N N . ILE B 1 10 ? -8.82 2.365 8.227 1 95.56 10 ILE B N 1
ATOM 757 C CA . ILE B 1 10 ? -8.547 3.121 7.008 1 95.56 10 ILE B CA 1
ATOM 758 C C . ILE B 1 10 ? -9.812 3.219 6.16 1 95.56 10 ILE B C 1
ATOM 760 O O . ILE B 1 10 ? -10.195 4.309 5.723 1 95.56 10 ILE B O 1
ATOM 764 N N . LEU B 1 11 ? -10.477 2.078 6.016 1 95.06 11 LEU B N 1
ATOM 765 C CA . LEU B 1 11 ? -11.703 2.064 5.23 1 95.06 11 LEU B CA 1
ATOM 766 C C . LEU B 1 11 ? -12.773 2.928 5.883 1 95.06 11 LEU B C 1
ATOM 768 O O . LEU B 1 11 ? -13.508 3.646 5.195 1 95.06 11 LEU B O 1
ATOM 772 N N . ASN B 1 12 ? -12.844 2.842 7.16 1 96.12 12 ASN B N 1
ATOM 773 C CA . ASN B 1 12 ? -13.797 3.67 7.887 1 96.12 12 ASN B CA 1
ATOM 774 C C . ASN B 1 12 ? -13.531 5.156 7.668 1 96.12 12 ASN B C 1
ATOM 776 O O . ASN B 1 12 ? -14.469 5.953 7.566 1 96.12 12 ASN B O 1
ATOM 780 N N . ASP B 1 13 ? -12.312 5.559 7.594 1 97.56 13 ASP B N 1
ATOM 781 C CA . ASP B 1 13 ? -11.977 6.969 7.426 1 97.56 13 ASP B CA 1
ATOM 782 C C . ASP B 1 13 ? -12.352 7.461 6.027 1 97.56 13 ASP B C 1
ATOM 784 O O . ASP B 1 13 ? -12.602 8.648 5.828 1 97.56 13 ASP B O 1
ATOM 788 N N . PHE B 1 14 ? -12.367 6.629 5.035 1 97.38 14 PHE B N 1
ATOM 789 C CA . PHE B 1 14 ? -12.875 7 3.721 1 97.38 14 PHE B CA 1
ATOM 790 C C . PHE B 1 14 ? -14.375 7.234 3.77 1 97.38 14 PHE B C 1
ATOM 792 O O . PHE B 1 14 ? -14.898 8.086 3.049 1 97.38 14 PHE B O 1
ATOM 799 N N . ASN B 1 15 ? -15.039 6.504 4.609 1 97.31 15 ASN B N 1
ATOM 800 C CA . ASN B 1 15 ? -16.484 6.629 4.754 1 97.31 15 ASN B CA 1
ATOM 801 C C . ASN B 1 15 ? -16.859 7.785 5.68 1 97.31 15 ASN B C 1
ATOM 803 O O . ASN B 1 15 ? -17.875 8.445 5.473 1 97.31 15 ASN B O 1
ATOM 807 N N . GLU B 1 16 ? -16.062 7.961 6.734 1 97.5 16 GLU B N 1
ATOM 808 C CA . GLU B 1 16 ? -16.203 9.023 7.723 1 97.5 16 GLU B CA 1
ATOM 809 C C . GLU B 1 16 ? -14.914 9.82 7.867 1 97.5 16 GLU B C 1
ATOM 811 O O . GLU B 1 16 ? -14.195 9.664 8.852 1 97.5 16 GLU B O 1
ATOM 816 N N . PRO B 1 17 ? -14.711 10.742 6.945 1 96.81 17 PRO B N 1
ATOM 817 C CA . PRO B 1 17 ? -13.43 11.445 6.926 1 96.81 17 PRO B CA 1
ATOM 818 C C . PRO B 1 17 ? -13.117 12.148 8.242 1 96.81 17 PRO B C 1
ATOM 820 O O . PRO B 1 17 ? -13.992 12.797 8.82 1 96.81 17 PRO B O 1
ATOM 823 N N . GLY B 1 18 ? -11.938 11.969 8.727 1 96.38 18 GLY B N 1
ATOM 824 C CA . GLY B 1 18 ? -11.477 12.641 9.938 1 96.38 18 GLY B CA 1
ATOM 825 C C . GLY B 1 18 ? -11.375 11.711 11.133 1 96.38 18 GLY B C 1
ATOM 826 O O . GLY B 1 18 ? -10.859 12.102 12.18 1 96.38 18 GLY B O 1
ATOM 827 N N . SER B 1 19 ? -11.75 10.484 11.008 1 96.56 19 SER B N 1
ATOM 828 C CA . SER B 1 19 ? -11.773 9.539 12.125 1 96.56 19 SER B CA 1
ATOM 829 C C . SER B 1 19 ? -10.367 9.141 12.539 1 96.56 19 SER B C 1
ATOM 831 O O . SER B 1 19 ? -10.133 8.773 13.695 1 96.56 19 SER B O 1
ATOM 833 N N . LEU B 1 20 ? -9.406 9.234 11.648 1 96.56 20 LEU B N 1
ATOM 834 C CA . LEU B 1 20 ? -8.047 8.805 11.961 1 96.56 20 LEU B CA 1
ATOM 835 C C . LEU B 1 20 ? -7.242 9.953 12.57 1 96.56 20 LEU B C 1
ATOM 837 O O . LEU B 1 20 ? -6.211 9.719 13.203 1 96.56 20 LEU B O 1
ATOM 841 N N . ALA B 1 21 ? -7.68 11.164 12.266 1 94.56 21 ALA B N 1
ATOM 842 C CA . ALA B 1 21 ? -6.898 12.336 12.648 1 94.56 21 ALA B CA 1
ATOM 843 C C . ALA B 1 21 ? -6.586 12.312 14.148 1 94.56 21 ALA B C 1
ATOM 845 O O . ALA B 1 21 ? -5.438 12.516 14.547 1 94.56 21 ALA B O 1
ATOM 846 N N . PRO B 1 22 ? -7.523 12.023 15.008 1 94.69 22 PRO B N 1
ATOM 847 C CA . PRO B 1 22 ? -7.254 12.078 16.438 1 94.69 22 PRO B CA 1
ATOM 848 C C . PRO B 1 22 ? -6.336 10.945 16.906 1 94.69 22 PRO B C 1
ATOM 850 O O . PRO B 1 22 ? -5.609 11.109 17.891 1 94.69 22 PRO B O 1
ATOM 853 N N . THR B 1 23 ? -6.312 9.781 16.297 1 92.75 23 THR B N 1
ATOM 854 C CA . THR B 1 23 ? -5.59 8.617 16.781 1 92.75 23 THR B CA 1
ATOM 855 C C . THR B 1 23 ? -4.309 8.398 15.977 1 92.75 23 THR B C 1
ATOM 857 O O . THR B 1 23 ? -3.395 7.711 16.438 1 92.75 23 THR B O 1
ATOM 860 N N . GLY B 1 24 ? -4.203 9.016 14.773 1 95.88 24 GLY B N 1
ATOM 861 C CA . GLY B 1 24 ? -3.133 8.695 13.844 1 95.88 24 GLY B CA 1
ATOM 862 C C . GLY B 1 24 ? -3.4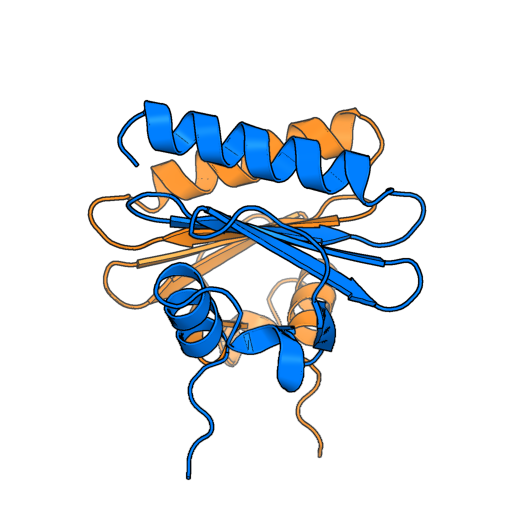84 7.559 12.898 1 95.88 24 GLY B C 1
ATOM 863 O O . GLY B 1 24 ? -4.457 6.832 13.133 1 95.88 24 GLY B O 1
ATOM 864 N N . LEU B 1 25 ? -2.744 7.488 11.898 1 95.44 25 LEU B N 1
ATOM 865 C CA . LEU B 1 25 ? -2.855 6.414 10.922 1 95.44 25 LEU B CA 1
ATOM 866 C C . LEU B 1 25 ? -1.842 5.309 11.203 1 95.44 25 LEU B C 1
ATOM 868 O O . LEU B 1 25 ? -0.638 5.566 11.258 1 95.44 25 LEU B O 1
ATOM 872 N N . HIS B 1 26 ? -2.342 4.117 11.43 1 93.25 26 HIS B N 1
ATOM 873 C CA . HIS B 1 26 ? -1.464 2.984 11.695 1 93.25 26 HIS B CA 1
ATOM 874 C C . HIS B 1 26 ? -1.45 2.01 10.523 1 93.25 26 HIS B C 1
ATOM 876 O O . HIS B 1 26 ? -2.508 1.608 10.031 1 93.25 26 HIS B O 1
ATOM 882 N N . LEU B 1 27 ? -0.306 1.671 10.109 1 91.06 27 LEU B N 1
ATOM 883 C CA . LEU B 1 27 ? -0.155 0.618 9.109 1 91.06 27 LEU B CA 1
ATOM 884 C C . LEU B 1 27 ? 1.184 -0.094 9.273 1 91.06 27 LEU B C 1
ATOM 886 O O . LEU B 1 27 ? 2.227 0.553 9.383 1 91.06 27 LEU B O 1
ATOM 890 N N . GLY B 1 28 ? 1.148 -1.392 9.273 1 84.5 28 GLY B N 1
ATOM 891 C CA . GLY B 1 28 ? 2.371 -2.178 9.312 1 84.5 28 GLY B CA 1
ATOM 892 C C . GLY B 1 28 ? 3.178 -1.96 10.578 1 84.5 28 GLY B C 1
ATOM 893 O O . GLY B 1 28 ? 4.41 -1.959 10.547 1 84.5 28 GLY B O 1
ATOM 894 N N . GLY B 1 29 ? 2.57 -1.517 11.602 1 83.31 29 GLY B N 1
ATOM 895 C CA . GLY B 1 29 ? 3.244 -1.316 12.875 1 83.31 29 GLY B CA 1
ATOM 896 C C . GLY B 1 29 ? 3.797 0.086 13.047 1 83.31 29 GLY B C 1
ATOM 897 O O . GLY B 1 29 ? 4.457 0.383 14.039 1 83.31 29 GLY B O 1
ATOM 898 N N . SER B 1 30 ? 3.6 0.883 12.047 1 88.75 30 SER B N 1
ATOM 899 C CA . SER B 1 30 ? 4.031 2.275 12.094 1 88.75 30 SER B CA 1
ATOM 900 C C . SER B 1 30 ? 2.848 3.217 12.281 1 88.75 30 SER B C 1
ATOM 902 O O . SER B 1 30 ? 1.767 2.977 11.742 1 88.75 30 SER B O 1
ATOM 904 N N . LYS B 1 31 ? 3.172 4.242 13.008 1 93.38 31 LYS B N 1
ATOM 905 C CA . LYS B 1 31 ? 2.172 5.289 13.188 1 93.38 31 LYS B CA 1
ATOM 906 C C . LYS B 1 31 ? 2.535 6.539 12.391 1 93.38 31 LYS B C 1
ATOM 908 O O . LYS B 1 31 ? 3.688 6.98 12.414 1 93.38 31 LYS B O 1
ATOM 913 N N . TYR B 1 32 ? 1.563 7.07 11.664 1 96.75 32 TYR B N 1
ATOM 914 C CA . TYR B 1 32 ? 1.685 8.312 10.906 1 96.75 32 TYR B CA 1
ATOM 915 C C . TYR B 1 32 ? 0.748 9.383 11.453 1 96.75 32 TYR B C 1
ATOM 917 O O . TYR B 1 32 ? -0.389 9.086 11.828 1 96.75 32 TYR B O 1
ATOM 925 N N . MET B 1 33 ? 1.243 10.523 11.445 1 97.88 33 MET B N 1
ATOM 926 C CA . MET B 1 33 ? 0.335 11.656 11.625 1 97.88 33 MET B CA 1
ATOM 927 C C . MET B 1 33 ? -0.471 11.906 10.352 1 97.88 33 MET B C 1
ATOM 929 O O . MET B 1 33 ? 0.089 11.953 9.258 1 97.88 33 MET B O 1
ATOM 933 N N . VAL B 1 34 ? -1.791 12.109 10.539 1 98.25 34 VAL B N 1
ATOM 934 C CA . VAL B 1 34 ? -2.637 12.359 9.383 1 98.25 34 VAL B CA 1
ATOM 935 C C . VAL B 1 34 ? -2.484 13.805 8.93 1 98.25 34 VAL B C 1
ATOM 937 O O . VAL B 1 34 ? -2.518 14.727 9.75 1 98.25 34 VAL B O 1
ATOM 940 N N . ILE B 1 35 ? -2.268 13.977 7.668 1 97.94 35 ILE B N 1
ATOM 941 C CA . ILE B 1 35 ? -2.193 15.328 7.109 1 97.94 35 ILE B CA 1
ATOM 942 C C . ILE B 1 35 ? -3.271 15.5 6.043 1 97.94 35 ILE B C 1
ATOM 944 O O . ILE B 1 35 ? -4.098 14.609 5.832 1 97.94 35 ILE B O 1
ATOM 948 N N . GLN B 1 36 ? -3.314 16.656 5.434 1 96.88 36 GLN B N 1
ATOM 949 C CA . GLN B 1 36 ? -4.402 17 4.527 1 96.88 36 GLN B CA 1
ATOM 950 C C . GLN B 1 36 ? -4.449 16.047 3.332 1 96.88 36 GLN B C 1
ATOM 952 O O . GLN B 1 36 ? -3.461 15.914 2.607 1 96.88 36 GLN B O 1
ATOM 957 N N . GLY B 1 37 ? -5.465 15.414 3.09 1 97.44 37 GLY B N 1
ATOM 958 C CA . GLY B 1 37 ? -5.785 14.57 1.946 1 97.44 37 GLY B CA 1
ATOM 959 C C . GLY B 1 37 ? -6.996 15.047 1.171 1 97.44 37 GLY B C 1
ATOM 960 O O . GLY B 1 37 ? -7.172 16.25 0.962 1 97.44 37 GLY B O 1
ATOM 961 N N . GLU B 1 38 ? -7.652 14.133 0.582 1 97.88 38 GLU B N 1
ATOM 962 C CA . GLU B 1 38 ? -8.938 14.375 -0.074 1 97.88 38 GLU B CA 1
ATOM 963 C C . GLU B 1 38 ? -10.031 13.5 0.523 1 97.88 38 GLU B C 1
ATOM 965 O 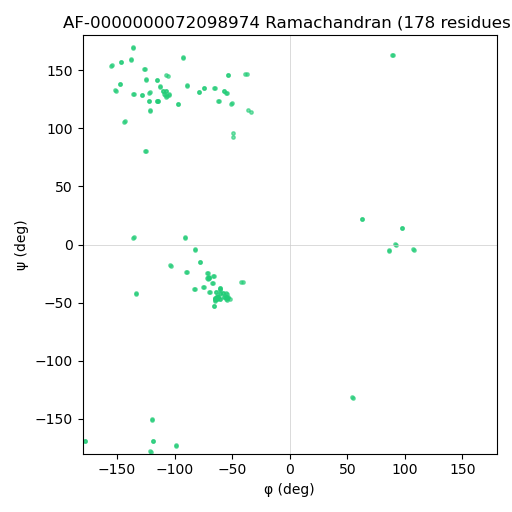O . GLU B 1 38 ? -9.984 12.273 0.421 1 97.88 38 GLU B O 1
ATOM 970 N N . ALA B 1 39 ? -11.062 14.102 1.161 1 97.25 39 ALA B N 1
ATOM 971 C CA . ALA B 1 39 ? -12.133 13.391 1.86 1 97.25 39 ALA B CA 1
ATOM 972 C C . ALA B 1 39 ? -12.75 12.312 0.971 1 97.25 39 ALA B C 1
ATOM 974 O O . ALA B 1 39 ? -13.164 12.594 -0.155 1 97.25 39 ALA B O 1
ATOM 975 N N . GLY B 1 40 ? -12.711 11.047 1.417 1 97.31 40 GLY B N 1
ATOM 976 C CA . GLY B 1 40 ? -13.375 9.93 0.754 1 97.31 40 GLY B CA 1
ATOM 977 C C . GLY B 1 40 ? -12.531 9.297 -0.333 1 97.31 40 GLY B C 1
ATOM 978 O O . GLY B 1 40 ? -12.906 8.266 -0.891 1 97.31 40 GLY B O 1
ATOM 979 N N . VAL B 1 41 ? -11.32 9.922 -0.614 1 97.44 41 VAL B N 1
ATOM 980 C CA . VAL B 1 41 ? -10.633 9.461 -1.814 1 97.44 41 VAL B CA 1
ATOM 981 C C . VAL B 1 41 ? -9.156 9.227 -1.503 1 97.44 41 VAL B C 1
ATOM 983 O O . VAL B 1 41 ? -8.555 8.258 -1.984 1 97.44 41 VAL B O 1
ATOM 986 N N . VAL B 1 42 ? -8.508 10.102 -0.756 1 98.5 42 VAL B N 1
ATOM 987 C CA . VAL B 1 42 ? -7.074 10.039 -0.48 1 98.5 42 VAL B CA 1
ATOM 988 C C . VAL B 1 42 ? -6.824 10.297 1.002 1 98.5 42 VAL B C 1
ATOM 990 O O . VAL B 1 42 ? -7.344 11.266 1.564 1 98.5 42 VAL B O 1
ATOM 993 N N . ILE B 1 43 ? -6.09 9.469 1.613 1 98.38 43 ILE B N 1
ATOM 994 C CA . ILE B 1 43 ? -5.539 9.703 2.945 1 98.38 43 ILE B CA 1
ATOM 995 C C . ILE B 1 43 ? -4.02 9.836 2.859 1 98.38 43 ILE B C 1
ATOM 997 O O . ILE B 1 43 ? -3.363 9.078 2.143 1 98.38 43 ILE B O 1
ATOM 1001 N N . ARG B 1 44 ? -3.482 10.781 3.533 1 98.62 44 ARG B N 1
ATOM 1002 C CA . ARG B 1 44 ? -2.039 11 3.574 1 98.62 44 ARG B CA 1
ATOM 1003 C C . ARG B 1 44 ? -1.532 11.047 5.012 1 98.62 44 ARG B C 1
ATOM 1005 O O . ARG B 1 44 ? -2.252 11.469 5.918 1 98.62 44 ARG B O 1
ATOM 1012 N N . GLY B 1 45 ? -0.282 10.648 5.203 1 98.25 45 GLY B N 1
ATOM 1013 C CA . GLY B 1 45 ? 0.348 10.68 6.516 1 98.25 45 GLY B CA 1
ATOM 1014 C C . GLY B 1 45 ? 1.835 10.969 6.453 1 98.25 45 GLY B C 1
ATOM 1015 O O . GLY B 1 45 ? 2.484 10.711 5.438 1 98.25 45 GLY B O 1
ATOM 1016 N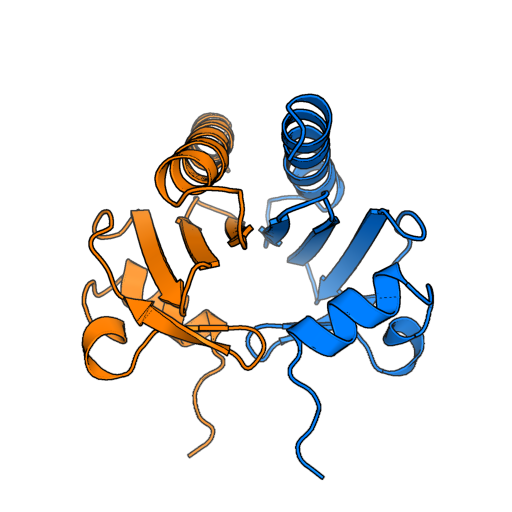 N . LYS B 1 46 ? 2.279 11.477 7.598 1 97.88 46 LYS B N 1
ATOM 1017 C CA . LYS B 1 46 ? 3.697 11.797 7.738 1 97.88 46 LYS B CA 1
ATOM 1018 C C . LYS B 1 46 ? 4.305 11.094 8.945 1 97.88 46 LYS B C 1
ATOM 1020 O O . LYS B 1 46 ? 3.652 10.961 9.984 1 97.88 46 LYS B O 1
ATOM 1025 N N . LYS B 1 47 ? 5.531 10.609 8.867 1 96.62 47 LYS B N 1
ATOM 1026 C CA . LYS B 1 47 ? 6.367 10.07 9.938 1 96.62 47 LYS B CA 1
ATOM 1027 C C . LYS B 1 47 ? 7.832 10.445 9.734 1 96.62 47 LYS B C 1
ATOM 1029 O O . LYS B 1 47 ? 8.516 9.859 8.891 1 96.62 47 LYS B O 1
ATOM 1034 N N . GLY B 1 48 ? 8.297 11.383 10.555 1 95.81 48 GLY B N 1
ATOM 1035 C CA . GLY B 1 48 ? 9.617 11.93 10.273 1 95.81 48 GLY B CA 1
ATOM 1036 C C . GLY B 1 48 ? 9.75 12.469 8.859 1 95.81 48 GLY B C 1
ATOM 1037 O O . GLY B 1 48 ? 8.93 13.273 8.414 1 95.81 48 GLY B O 1
ATOM 1038 N N . PRO B 1 49 ? 10.852 12.062 8.18 1 96 49 PRO B N 1
ATOM 1039 C CA . PRO B 1 49 ? 11.031 12.492 6.7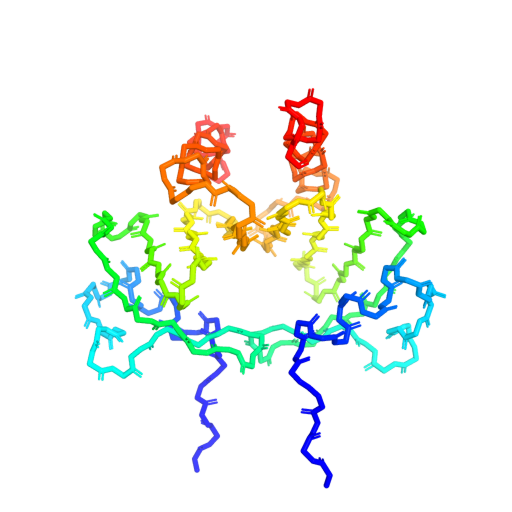89 1 96 49 PRO B CA 1
ATOM 1040 C C . PRO B 1 49 ? 10.18 11.695 5.805 1 96 49 PRO B C 1
ATOM 1042 O O . PRO B 1 49 ? 10.055 12.07 4.637 1 96 49 PRO B O 1
ATOM 1045 N N . GLY B 1 50 ? 9.68 10.625 6.215 1 96.56 50 GLY B N 1
ATOM 1046 C CA . GLY B 1 50 ? 8.906 9.766 5.336 1 96.56 50 GLY B CA 1
ATOM 1047 C C . GLY B 1 50 ? 7.41 9.953 5.484 1 96.56 50 GLY B C 1
ATOM 1048 O O . GLY B 1 50 ? 6.957 10.93 6.082 1 96.56 50 GLY B O 1
ATOM 1049 N N . GLY B 1 51 ? 6.758 9.078 4.809 1 97.5 51 GLY B N 1
ATOM 1050 C CA . GLY B 1 51 ? 5.309 9.195 4.863 1 97.5 51 GLY B CA 1
ATOM 1051 C C . GLY B 1 51 ? 4.59 8.109 4.094 1 97.5 51 GLY B C 1
ATOM 1052 O O . GLY B 1 51 ? 5.184 7.086 3.75 1 97.5 51 GLY B O 1
ATOM 1053 N N . ILE B 1 52 ? 3.227 8.383 3.967 1 97.75 52 ILE B N 1
ATOM 1054 C CA . ILE B 1 52 ? 2.34 7.402 3.354 1 97.75 52 ILE B CA 1
ATOM 1055 C C . ILE B 1 52 ? 1.213 8.117 2.609 1 97.75 52 ILE B C 1
ATOM 1057 O O . ILE B 1 52 ? 0.704 9.141 3.076 1 97.75 52 ILE B O 1
ATOM 1061 N N . THR B 1 53 ? 0.886 7.664 1.479 1 98.19 53 THR B N 1
ATOM 1062 C CA . THR B 1 53 ? -0.291 8.062 0.715 1 98.19 53 THR B CA 1
ATOM 1063 C C . THR B 1 53 ? -1.176 6.855 0.415 1 98.19 53 THR B C 1
ATOM 1065 O O . THR B 1 53 ? -0.685 5.816 -0.025 1 98.19 53 THR B O 1
ATOM 1068 N N . ILE B 1 54 ? -2.467 6.949 0.679 1 97.88 54 ILE B N 1
ATOM 1069 C CA . ILE B 1 54 ? -3.436 5.898 0.388 1 97.88 54 ILE B CA 1
ATOM 1070 C C . ILE B 1 54 ? -4.531 6.441 -0.528 1 97.88 54 ILE B C 1
ATOM 1072 O O . ILE B 1 54 ? -5.16 7.453 -0.216 1 97.88 54 ILE B O 1
ATOM 1076 N N . LYS B 1 55 ? -4.699 5.828 -1.608 1 98.19 55 LYS B N 1
ATOM 1077 C CA . LYS B 1 55 ? -5.762 6.148 -2.553 1 98.19 55 LYS B CA 1
ATOM 1078 C C . LYS B 1 55 ? -6.762 5 -2.664 1 98.19 55 LYS B C 1
ATOM 1080 O O . LYS B 1 55 ? -6.375 3.857 -2.91 1 98.19 55 LYS B O 1
ATOM 1085 N N . LYS B 1 56 ? -8 5.324 -2.408 1 97 56 LYS B N 1
ATOM 1086 C CA . LYS B 1 56 ? -9.07 4.344 -2.539 1 97 56 LYS B CA 1
ATOM 1087 C C . LYS B 1 56 ? -9.641 4.332 -3.957 1 97 56 LYS B C 1
ATOM 1089 O O . LYS B 1 56 ? -9.828 5.387 -4.562 1 97 56 LYS B O 1
ATOM 1094 N N . THR B 1 57 ? -9.883 3.174 -4.527 1 95.88 57 THR B N 1
ATOM 1095 C CA . THR B 1 57 ? -10.664 2.959 -5.738 1 95.88 57 THR B CA 1
ATOM 1096 C C . THR B 1 57 ? -11.875 2.076 -5.449 1 95.88 57 THR B C 1
ATOM 1098 O O . THR B 1 57 ? -12.227 1.854 -4.285 1 95.88 57 THR B O 1
ATOM 1101 N N . ASN B 1 58 ? -12.562 1.611 -6.473 1 93.31 58 ASN B N 1
ATOM 1102 C CA . ASN B 1 58 ? -13.758 0.811 -6.258 1 93.31 58 ASN B CA 1
ATOM 1103 C C . ASN B 1 58 ? -13.422 -0.58 -5.73 1 93.31 58 ASN B C 1
ATOM 1105 O O . ASN B 1 58 ? -14.188 -1.162 -4.961 1 93.31 58 ASN B O 1
ATOM 1109 N N . GLN B 1 59 ? -12.211 -1.099 -6.082 1 93 59 GLN B N 1
ATOM 1110 C CA . GLN B 1 59 ? -11.961 -2.512 -5.816 1 93 59 GLN B CA 1
ATOM 1111 C C . GLN B 1 59 ? -10.57 -2.725 -5.215 1 93 59 GLN B C 1
ATOM 1113 O O . GLN B 1 59 ? -10.109 -3.861 -5.09 1 93 59 GLN B O 1
ATOM 1118 N N . ALA B 1 60 ? -9.961 -1.531 -4.938 1 94.62 60 ALA B N 1
ATOM 1119 C CA . ALA B 1 60 ? -8.586 -1.682 -4.453 1 94.62 60 ALA B CA 1
ATOM 1120 C C . ALA B 1 60 ? -8.172 -0.479 -3.613 1 94.62 60 ALA B C 1
ATOM 1122 O O . ALA B 1 60 ? -8.758 0.6 -3.727 1 94.62 60 ALA B O 1
ATOM 1123 N N . LEU B 1 61 ? -7.242 -0.715 -2.73 1 95.94 61 LEU B N 1
ATOM 1124 C CA . LEU B 1 61 ? -6.469 0.322 -2.057 1 95.94 61 LEU B CA 1
ATOM 1125 C C . LEU B 1 61 ? -5.043 0.368 -2.588 1 95.94 61 LEU B C 1
ATOM 1127 O O . LEU B 1 61 ? -4.375 -0.665 -2.674 1 95.94 61 LEU B O 1
ATOM 1131 N N . LEU B 1 62 ? -4.652 1.53 -2.975 1 96.81 62 LEU B N 1
ATOM 1132 C CA . LEU B 1 62 ? -3.26 1.747 -3.354 1 96.81 62 LEU B CA 1
ATOM 1133 C C . LEU B 1 62 ? -2.512 2.514 -2.27 1 96.81 62 LEU B C 1
ATOM 1135 O O . LEU B 1 62 ? -2.965 3.574 -1.829 1 96.81 62 LEU B O 1
ATOM 1139 N N . ILE B 1 63 ? -1.391 1.95 -1.906 1 97.12 63 ILE B N 1
ATOM 1140 C CA . ILE B 1 63 ? -0.629 2.531 -0.806 1 97.12 63 ILE B CA 1
ATOM 1141 C C . ILE B 1 63 ? 0.819 2.746 -1.237 1 97.12 63 ILE B C 1
ATOM 1143 O O . ILE B 1 63 ? 1.448 1.844 -1.794 1 97.12 63 ILE B O 1
ATOM 1147 N N . GLY B 1 64 ? 1.28 3.889 -1.035 1 96.88 64 GLY B N 1
ATOM 1148 C CA . GLY B 1 64 ? 2.695 4.203 -1.16 1 96.88 64 GLY B CA 1
ATOM 1149 C C . GLY B 1 64 ? 3.332 4.617 0.152 1 96.88 64 GLY B C 1
ATOM 1150 O O . GLY B 1 64 ? 2.875 5.566 0.796 1 96.88 64 GLY B O 1
ATOM 1151 N N . ILE B 1 65 ? 4.352 3.926 0.536 1 96.88 65 ILE B N 1
ATOM 1152 C CA . ILE B 1 65 ? 5.168 4.285 1.69 1 96.88 65 ILE B CA 1
ATOM 1153 C C . ILE B 1 65 ? 6.543 4.758 1.224 1 96.88 65 ILE B C 1
ATOM 1155 O O . ILE B 1 65 ? 7.176 4.113 0.379 1 96.88 65 ILE B O 1
ATOM 1159 N N . TYR B 1 66 ? 6.973 5.871 1.743 1 96.19 66 TYR B N 1
ATOM 1160 C CA . TYR B 1 66 ? 8.211 6.434 1.215 1 96.19 66 TYR B CA 1
ATOM 1161 C C . TYR B 1 66 ? 9.094 6.953 2.34 1 96.19 66 TYR B C 1
ATOM 1163 O O . TYR B 1 66 ? 8.625 7.191 3.453 1 96.19 66 TYR B O 1
ATOM 1171 N N . ASP B 1 67 ? 10.305 7.062 2.02 1 93.88 67 ASP B N 1
ATOM 1172 C CA . ASP B 1 67 ? 11.297 7.727 2.857 1 93.88 67 ASP B CA 1
ATOM 1173 C C . ASP B 1 67 ? 12.195 8.633 2.027 1 93.88 67 ASP B C 1
ATOM 1175 O O . ASP B 1 67 ? 12.141 8.625 0.796 1 93.88 67 ASP B O 1
ATOM 1179 N N . GLU B 1 68 ? 12.945 9.398 2.746 1 92 68 GLU B N 1
ATOM 1180 C CA . GLU B 1 68 ? 13.891 10.242 2.031 1 92 68 GLU B CA 1
ATOM 1181 C C . GLU B 1 68 ? 14.773 9.422 1.094 1 92 68 GLU B C 1
ATOM 1183 O O . GLU B 1 68 ? 15.078 8.266 1.378 1 92 68 GLU B O 1
ATOM 1188 N N . PRO B 1 69 ? 15.117 10.109 -0.109 1 93 69 PRO B N 1
ATOM 1189 C CA . PRO B 1 69 ? 14.93 11.508 -0.503 1 93 69 PRO B CA 1
ATOM 1190 C C . PRO B 1 69 ? 13.602 11.742 -1.226 1 93 69 PRO B C 1
ATOM 1192 O O . PRO B 1 69 ? 13.336 12.859 -1.681 1 93 69 PRO B O 1
ATOM 1195 N N . MET B 1 70 ? 12.727 10.805 -1.336 1 93.5 70 MET B N 1
ATOM 1196 C CA . MET B 1 70 ? 11.422 11.023 -1.943 1 93.5 70 MET B CA 1
ATOM 1197 C C . MET B 1 70 ? 10.586 11.984 -1.103 1 93.5 70 MET B C 1
ATOM 1199 O O . MET B 1 70 ? 10.555 11.875 0.125 1 93.5 70 MET B O 1
ATOM 1203 N N . THR B 1 71 ? 9.984 12.914 -1.823 1 95.25 71 THR B N 1
ATOM 1204 C CA . THR B 1 71 ? 9.172 13.914 -1.13 1 95.25 71 THR B CA 1
ATOM 1205 C C . THR B 1 71 ? 7.711 13.469 -1.07 1 95.25 71 THR B C 1
ATOM 1207 O O . THR B 1 71 ? 7.285 12.617 -1.847 1 95.25 71 THR B O 1
ATOM 1210 N N . PRO B 1 72 ? 6.93 14.062 -0.133 1 96.25 72 PRO B N 1
ATOM 1211 C CA . PRO B 1 72 ? 5.492 13.789 -0.093 1 96.25 72 PRO B CA 1
ATOM 1212 C C . PRO B 1 72 ? 4.812 14 -1.443 1 96.25 72 PRO B C 1
ATOM 1214 O O . PRO B 1 72 ? 4.016 13.164 -1.877 1 96.25 72 PRO B O 1
ATOM 1217 N N . GLY B 1 73 ? 5.121 15.117 -2.07 1 95.62 73 GLY B N 1
ATOM 1218 C CA . GLY B 1 73 ? 4.516 15.445 -3.352 1 95.62 73 GLY B CA 1
ATOM 1219 C C . GLY B 1 73 ? 4.758 14.383 -4.41 1 95.62 73 GLY B C 1
ATOM 1220 O O . GLY B 1 73 ? 3.863 14.07 -5.195 1 95.62 73 GLY B O 1
ATOM 1221 N N . GLN B 1 74 ? 5.977 13.82 -4.488 1 92.88 74 GLN B N 1
ATOM 1222 C CA . GLN B 1 74 ? 6.32 12.773 -5.441 1 92.88 74 GLN B CA 1
ATOM 1223 C C . GLN B 1 74 ? 5.508 11.508 -5.188 1 92.88 74 GLN B C 1
ATOM 1225 O O . GLN B 1 74 ? 4.941 10.93 -6.117 1 92.88 74 GLN B O 1
ATOM 1230 N N . CYS B 1 75 ? 5.406 11.07 -3.996 1 95.25 75 CYS B N 1
ATOM 1231 C CA . CYS B 1 75 ? 4.641 9.875 -3.652 1 95.25 75 CYS B CA 1
ATOM 1232 C C . CYS B 1 75 ? 3.156 10.086 -3.92 1 95.25 75 CYS B C 1
ATOM 1234 O O . CYS B 1 75 ? 2.496 9.219 -4.5 1 95.25 75 CYS B O 1
ATOM 1236 N N . ASN B 1 76 ? 2.652 11.266 -3.465 1 96.56 76 ASN B N 1
ATOM 1237 C CA . ASN B 1 76 ? 1.248 11.586 -3.686 1 96.56 76 ASN B CA 1
ATOM 1238 C C . ASN B 1 76 ? 0.878 11.5 -5.164 1 96.56 76 ASN B C 1
ATOM 1240 O O . ASN B 1 76 ? -0.122 10.875 -5.523 1 96.56 76 ASN B O 1
ATOM 1244 N N . LEU B 1 77 ? 1.697 12.094 -5.922 1 93.06 77 LEU B N 1
ATOM 1245 C CA . LEU B 1 77 ? 1.434 12.141 -7.355 1 93.06 77 LEU B CA 1
ATOM 1246 C C . LEU B 1 77 ? 1.374 10.742 -7.945 1 93.06 77 LEU B C 1
ATOM 1248 O O . LEU B 1 77 ? 0.439 10.406 -8.68 1 93.06 77 LEU B O 1
ATOM 1252 N N . VAL B 1 78 ? 2.248 9.945 -7.648 1 91.94 78 VAL B N 1
ATOM 1253 C CA . VAL B 1 78 ? 2.363 8.602 -8.219 1 91.94 78 VAL B CA 1
ATOM 1254 C C . VAL B 1 78 ? 1.171 7.754 -7.781 1 91.94 78 VAL B C 1
ATOM 1256 O O . VAL B 1 78 ? 0.478 7.172 -8.617 1 91.94 78 VAL B O 1
ATOM 1259 N N . VAL B 1 79 ? 0.905 7.664 -6.52 1 95.62 79 VAL B N 1
ATOM 1260 C CA . VAL B 1 79 ? -0.151 6.82 -5.965 1 95.62 79 VAL B CA 1
ATOM 1261 C C . VAL B 1 79 ? -1.511 7.297 -6.477 1 95.62 79 VAL B C 1
ATOM 1263 O O . VAL B 1 79 ? -2.346 6.484 -6.883 1 95.62 79 VAL B O 1
ATOM 1266 N N . GLU B 1 80 ? -1.75 8.586 -6.465 1 95.88 80 GLU B N 1
ATOM 1267 C CA . GLU B 1 80 ? -3.041 9.141 -6.863 1 95.88 80 GLU B CA 1
ATOM 1268 C C . GLU B 1 80 ? -3.27 8.984 -8.367 1 95.88 80 GLU B C 1
ATOM 1270 O O . GLU B 1 80 ? -4.383 8.672 -8.797 1 95.88 80 GLU B O 1
ATOM 1275 N N . ARG B 1 81 ? -2.266 9.211 -9.125 1 90.31 81 ARG B N 1
ATOM 1276 C CA . ARG B 1 81 ? -2.402 9.008 -10.562 1 90.31 81 ARG B CA 1
ATOM 1277 C C . ARG B 1 81 ? -2.752 7.555 -10.883 1 90.31 81 ARG B C 1
ATOM 1279 O O . ARG B 1 81 ? -3.605 7.289 -11.727 1 90.31 81 ARG B O 1
ATOM 1286 N N . LEU B 1 82 ? -2.16 6.738 -10.258 1 90.06 82 LEU B N 1
ATOM 1287 C CA . LEU B 1 82 ? -2.439 5.32 -10.445 1 90.06 82 LEU B CA 1
ATOM 1288 C C . LEU B 1 82 ? -3.859 4.984 -10 1 90.06 82 LEU B C 1
ATOM 1290 O O . LEU B 1 82 ? -4.57 4.242 -10.68 1 90.06 82 LEU B O 1
ATOM 1294 N N . GLY B 1 83 ? -4.184 5.43 -8.875 1 93.94 83 GLY B N 1
ATOM 1295 C CA . GLY B 1 83 ? -5.547 5.238 -8.398 1 93.94 83 GLY B CA 1
ATOM 1296 C C . GLY B 1 83 ? -6.594 5.75 -9.367 1 93.94 83 GLY B C 1
ATOM 1297 O O . GLY B 1 83 ? -7.613 5.094 -9.602 1 93.94 83 GLY B O 1
ATOM 1298 N N . ASP B 1 84 ? -6.297 6.875 -9.883 1 94.38 84 ASP B N 1
ATOM 1299 C CA . ASP B 1 84 ? -7.203 7.441 -10.875 1 94.38 84 ASP B CA 1
ATOM 1300 C C . ASP B 1 84 ? -7.309 6.539 -12.102 1 94.38 84 ASP B C 1
ATOM 1302 O O . ASP B 1 84 ? -8.398 6.332 -12.633 1 94.38 84 ASP B O 1
ATOM 1306 N N . TYR B 1 85 ? -6.133 6.113 -12.539 1 90.38 85 TYR B N 1
ATOM 1307 C CA . TYR B 1 85 ? -6.113 5.195 -13.672 1 90.38 85 TYR B CA 1
ATOM 1308 C C . TYR B 1 85 ? -6.969 3.967 -13.398 1 90.38 85 TYR B C 1
ATOM 1310 O O . TYR B 1 85 ? -7.793 3.578 -14.227 1 90.38 85 TYR B O 1
ATOM 1318 N N . LEU B 1 86 ? -6.906 3.346 -12.289 1 90.62 86 LEU B N 1
ATOM 1319 C CA . LEU B 1 86 ? -7.676 2.17 -11.898 1 90.62 86 LEU B CA 1
ATOM 1320 C C . LEU B 1 86 ? -9.164 2.498 -11.812 1 90.62 86 LEU B C 1
ATOM 1322 O O . LEU B 1 86 ? -10 1.732 -12.297 1 90.62 86 LEU B O 1
ATOM 1326 N N . TYR B 1 87 ? -9.352 3.551 -11.188 1 91.88 87 TYR B N 1
ATOM 1327 C CA . TYR B 1 87 ? -10.734 4 -11.07 1 91.88 87 TYR B CA 1
ATOM 1328 C C . TYR B 1 87 ? -11.375 4.176 -12.445 1 91.88 87 TYR B C 1
ATOM 1330 O O . TYR B 1 87 ? -12.492 3.721 -12.672 1 91.88 87 TYR B O 1
ATOM 1338 N N . ASP B 1 88 ? -10.656 4.793 -13.352 1 91.69 88 ASP B N 1
ATOM 1339 C CA . ASP B 1 88 ? -11.141 5.047 -14.703 1 91.69 88 ASP B CA 1
ATOM 1340 C C . ASP B 1 88 ? -11.32 3.74 -15.477 1 91.69 88 ASP B C 1
ATOM 1342 O O . ASP B 1 88 ? -12.109 3.678 -16.422 1 91.69 88 ASP B O 1
ATOM 1346 N N . GLN B 1 89 ? -10.57 2.758 -15.109 1 87.19 89 GLN B N 1
ATOM 1347 C CA . GLN B 1 89 ? -10.688 1.451 -15.75 1 87.19 89 GLN B CA 1
ATOM 1348 C C . GLN B 1 89 ? -11.828 0.643 -15.148 1 87.19 89 GLN B C 1
ATOM 1350 O O . GLN B 1 89 ? -12.102 -0.478 -15.586 1 87.19 89 GLN B O 1
ATOM 1355 N N . GLY B 1 90 ? -12.5 1.2 -14.07 1 86.25 90 GLY B N 1
ATOM 1356 C CA . GLY B 1 90 ? -13.656 0.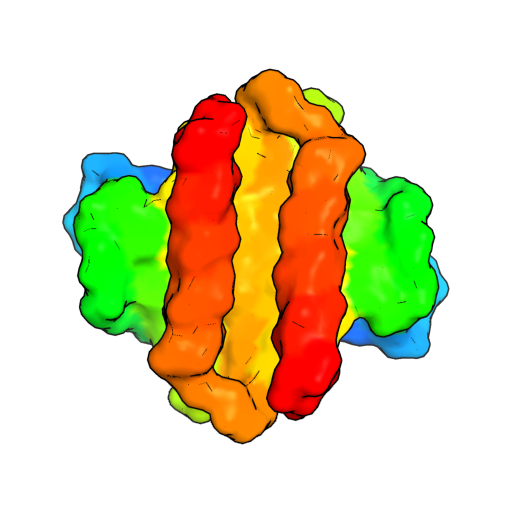542 -13.484 1 86.25 90 GLY B CA 1
ATOM 1357 C C . GLY B 1 90 ? -13.312 -0.284 -12.258 1 86.25 90 GLY B C 1
ATOM 1358 O O . GLY B 1 90 ? -14.102 -1.126 -11.828 1 86.25 90 GLY B O 1
ATOM 1359 N N . TYR B 1 91 ? -12.109 0.025 -11.82 1 82.62 91 TYR B N 1
ATOM 1360 C CA . TYR B 1 91 ? -11.695 -0.703 -10.625 1 82.62 91 TYR B CA 1
ATOM 1361 C C . TYR B 1 91 ? -11.797 0.175 -9.383 1 82.62 91 TYR B C 1
ATOM 1363 O O . TYR B 1 91 ? -11.656 1.397 -9.469 1 82.62 91 TYR B O 1
#

Sequence (182 aa):
MFKPAEIDAILNDFNEPGSLAPTGLHLGGSKYMVIQGEAGVVIRGKKGPGGITIKKTNQALLIGIYDEPMTPGQCNLVVERLGDYLYDQGYMFKPAEIDAILNDFNEPGSLAPTGLHLGGSKYMVIQGEAGVVIRGKKGPGGITIKKTNQALLIGIYDEPMTPGQCNLVVERLGDYLYDQGY

Secondary structure (DSSP, 8-state):
-----HHHHHHHHHHSTTSSTTT-EEETTEEEEEEEEETTTEEEEEETTEEEEEEE-SSEEEEEEE-TTS-HHHHHHHHHHHHHHHHHTT-/-----HHHHHHHHHHSTTSSTTT-EEETTEEEEEEEEETTTEEEEEETTEEEEEEE-SSEEEEEEE-TTS-HHHHHHHHHHHHHHHHHTT-

Nearest PDB structures (foldseek):
  4esp-assembly1_A  TM=9.571E-01  e=8.563E-14  Arachis hypogaea
  5nzc-assembly2_B  TM=9.679E-01  e=1.332E-13  Betula pendula
  5em0-assembly1_A  TM=9.585E-01  e=5.018E-13  Artemisia vulgaris
  5ev0-assembly1_A  TM=9.529E-01  e=7.330E-13  Ambrosia artemisiifolia
  5nzb-assembly1_A  TM=9.296E-01  e=4.423E-13  Betula pendula

Radius of gyration: 14.99 Å; Cα contacts (8 Å, |Δi|>4): 362; chains: 2; bounding box: 33×37×38 Å